Protein AF-A0A0X3RTZ6-F1 (afdb_monomer_lite)

pLDDT: mean 84.73, std 17.46, range [31.02, 98.12]

Secondary structure (DSSP, 8-state):
--S-S--SS---SS----S-------HHHHHHHHHHHHHHHHHHHHHHHHH-SSHHHHHHHHHTSPP-TT-THHHHHHHHHHHHHT-HHHHHHHHHHHHHS---SHHHHHHHHHHHHHHHHTT-HHHHHHHHHHHHHHHHHHTTPPPP-GGGTT----------------

Sequence (170 aa):
MWLWQDLDHFAFNVSERLSGNEGYRSDEQFSPVAEELAFRAQIHVQQLRDRFPDLEAAASHLAAQPVRRGWFWEPWHAGVTAALVGDVALARQRFAAVLDEEPIAPWMEDAQKTTRELITMAQNRNAVRAWALSNIASCRHRLGLSPAPLARIFGTGEGVQLDCGPNDLV

Radius of gyration: 19.77 Å; chains: 1; bounding box: 46×60×52 Å

Structure (mmCIF, N/CA/C/O backbone):
data_AF-A0A0X3RTZ6-F1
#
_entry.id   AF-A0A0X3RTZ6-F1
#
loop_
_atom_site.group_PDB
_atom_site.id
_atom_site.type_symbol
_atom_site.label_atom_id
_atom_site.label_alt_id
_atom_site.label_comp_id
_atom_site.label_asym_id
_atom_site.label_entity_id
_atom_site.label_seq_id
_atom_site.pdbx_PDB_ins_code
_atom_site.Cartn_x
_atom_site.Cartn_y
_atom_site.Cartn_z
_atom_site.occupancy
_atom_site.B_iso_or_equiv
_atom_site.auth_seq_id
_atom_site.auth_comp_id
_atom_site.auth_asym_id
_atom_site.auth_atom_id
_atom_site.pdbx_PDB_model_num
ATOM 1 N N . MET A 1 1 ? 1.928 -1.559 -6.865 1.00 69.94 1 MET A N 1
ATOM 2 C CA . MET A 1 1 ? 2.191 -0.740 -5.663 1.00 69.94 1 MET A CA 1
ATOM 3 C C . MET A 1 1 ? 0.871 -0.252 -5.110 1.00 69.94 1 MET A C 1
ATOM 5 O O . MET A 1 1 ? 0.021 0.138 -5.899 1.00 69.94 1 MET A O 1
ATOM 9 N N . TRP A 1 2 ? 0.705 -0.250 -3.792 1.00 79.44 2 TRP A N 1
ATOM 10 C CA . TRP A 1 2 ? -0.542 0.172 -3.150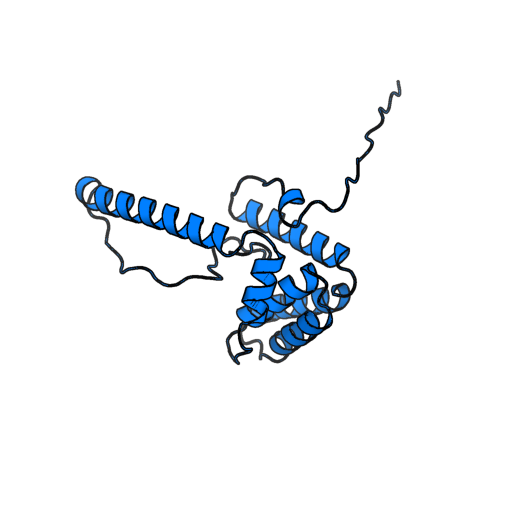 1.00 79.44 2 TRP A CA 1
ATOM 11 C C . TRP A 1 2 ? -0.644 1.699 -2.912 1.00 79.44 2 TRP A C 1
ATOM 13 O O . TRP A 1 2 ? -1.692 2.191 -2.515 1.00 79.44 2 TRP A O 1
ATOM 23 N N . LEU A 1 3 ? 0.432 2.451 -3.197 1.00 85.62 3 LEU A N 1
ATOM 24 C CA . LEU A 1 3 ? 0.561 3.927 -3.188 1.00 85.62 3 LEU A CA 1
ATOM 25 C C . LEU A 1 3 ? 0.325 4.646 -1.847 1.00 85.62 3 LEU A C 1
ATOM 27 O O . LEU A 1 3 ? 0.619 5.828 -1.740 1.00 85.62 3 LEU A O 1
ATOM 31 N N . TRP A 1 4 ? -0.170 3.969 -0.813 1.00 89.31 4 TRP A N 1
ATOM 32 C CA . TRP A 1 4 ? -0.349 4.553 0.524 1.00 89.31 4 TRP A CA 1
ATOM 33 C C . TRP A 1 4 ? 0.944 4.612 1.360 1.00 89.31 4 TRP A C 1
ATOM 35 O O . TRP A 1 4 ? 0.929 5.116 2.482 1.00 89.31 4 TRP A O 1
ATOM 45 N N . GLN A 1 5 ? 2.055 4.096 0.825 1.00 84.38 5 GLN A N 1
ATOM 46 C CA . GLN A 1 5 ? 3.404 4.442 1.273 1.00 84.38 5 GLN A CA 1
ATOM 47 C C . GLN A 1 5 ? 3.827 5.661 0.468 1.00 84.38 5 GLN A C 1
ATOM 49 O O . GLN A 1 5 ? 3.963 5.559 -0.751 1.00 84.38 5 GLN A O 1
ATOM 54 N N . ASP A 1 6 ? 3.982 6.802 1.130 1.00 84.88 6 ASP A N 1
ATOM 55 C CA . ASP A 1 6 ? 4.401 8.034 0.472 1.00 84.88 6 ASP A CA 1
ATOM 56 C C . ASP A 1 6 ? 5.883 7.938 0.066 1.00 84.88 6 ASP A C 1
ATOM 58 O O . ASP A 1 6 ? 6.789 8.337 0.799 1.00 84.88 6 ASP A O 1
ATOM 62 N N . LEU A 1 7 ? 6.124 7.345 -1.104 1.00 85.31 7 LEU A N 1
ATOM 63 C CA . LEU A 1 7 ? 7.434 7.167 -1.728 1.00 85.31 7 LEU A CA 1
ATOM 64 C C . LEU A 1 7 ? 7.527 8.008 -3.010 1.00 85.31 7 LEU A C 1
ATOM 66 O O . LEU A 1 7 ? 6.533 8.210 -3.708 1.00 85.31 7 LEU A O 1
ATOM 70 N N . ASP A 1 8 ? 8.740 8.447 -3.340 1.00 84.81 8 ASP A N 1
ATOM 71 C CA . ASP A 1 8 ? 9.111 9.109 -4.606 1.00 84.81 8 ASP A CA 1
ATOM 72 C C . ASP A 1 8 ? 9.667 8.143 -5.660 1.00 84.81 8 ASP A C 1
ATOM 74 O O . ASP A 1 8 ? 10.115 8.562 -6.725 1.00 84.81 8 ASP A O 1
ATOM 78 N N . HIS A 1 9 ? 9.634 6.845 -5.382 1.00 83.81 9 HIS A N 1
ATOM 79 C CA . HIS A 1 9 ? 10.091 5.799 -6.285 1.00 83.81 9 HIS A CA 1
ATOM 80 C C . HIS A 1 9 ? 9.105 4.630 -6.294 1.00 83.81 9 HIS A C 1
ATOM 82 O O . HIS A 1 9 ? 8.271 4.471 -5.401 1.00 83.81 9 HIS A O 1
ATOM 88 N N . PHE A 1 10 ? 9.186 3.794 -7.330 1.00 80.06 10 PHE A N 1
ATOM 89 C CA . PHE A 1 10 ? 8.326 2.623 -7.443 1.00 80.06 10 PHE A CA 1
ATOM 90 C C . PHE A 1 10 ? 8.789 1.495 -6.517 1.00 80.06 10 PHE A C 1
ATOM 92 O O . PHE A 1 10 ? 9.915 1.014 -6.623 1.00 80.06 10 PHE A O 1
ATOM 99 N N . ALA A 1 11 ? 7.872 1.023 -5.675 1.00 80.44 11 ALA A N 1
ATOM 100 C CA . ALA A 1 11 ? 7.995 -0.200 -4.893 1.00 80.44 11 ALA A CA 1
ATOM 101 C C . ALA A 1 11 ? 6.972 -1.246 -5.369 1.00 80.44 11 ALA A C 1
ATOM 103 O O . ALA A 1 11 ? 5.786 -0.965 -5.584 1.00 80.44 11 ALA A O 1
ATOM 104 N N . PHE A 1 12 ? 7.420 -2.484 -5.552 1.00 75.75 12 PHE A N 1
ATOM 105 C CA . PHE A 1 12 ? 6.564 -3.567 -6.023 1.00 75.75 12 PHE A CA 1
ATOM 106 C C . PHE A 1 12 ? 6.146 -4.460 -4.854 1.00 75.75 12 PHE A C 1
ATOM 108 O O . PHE A 1 12 ? 6.899 -5.310 -4.405 1.00 75.75 12 PHE A O 1
ATOM 115 N N . ASN A 1 13 ? 4.917 -4.255 -4.380 1.00 76.25 13 ASN A N 1
ATOM 116 C CA . ASN A 1 13 ? 4.365 -4.975 -3.219 1.00 76.25 13 ASN A CA 1
ATOM 117 C C . ASN A 1 13 ? 3.826 -6.368 -3.577 1.00 76.25 13 ASN A C 1
ATOM 119 O O . ASN A 1 13 ? 3.561 -7.184 -2.704 1.00 76.25 13 ASN A O 1
ATOM 123 N N . VAL A 1 14 ? 3.618 -6.604 -4.872 1.00 73.56 14 VAL A N 1
ATOM 124 C CA . VAL A 1 14 ? 3.286 -7.896 -5.466 1.00 73.56 14 VAL A CA 1
ATOM 125 C C . VAL A 1 14 ? 4.080 -7.952 -6.765 1.00 73.56 14 VAL A C 1
ATOM 127 O O . VAL A 1 14 ? 3.693 -7.320 -7.751 1.00 73.56 14 VAL A O 1
ATOM 130 N N . SER A 1 15 ? 5.225 -8.626 -6.758 1.00 66.06 15 SER A N 1
ATOM 131 C CA . SER A 1 15 ? 5.969 -8.913 -7.980 1.00 66.06 15 SER A CA 1
ATOM 132 C C . SER A 1 15 ? 6.702 -10.236 -7.887 1.00 66.06 15 SER A C 1
ATOM 134 O O . SER A 1 15 ? 7.227 -10.626 -6.849 1.00 66.06 15 SER A O 1
ATOM 136 N N . GLU A 1 16 ? 6.769 -10.892 -9.034 1.00 63.69 16 GLU A 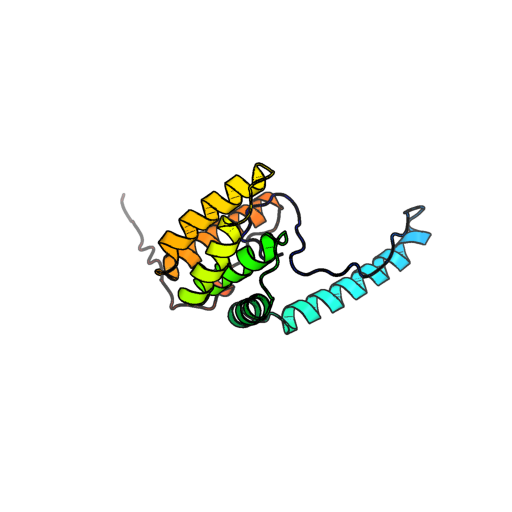N 1
ATOM 137 C CA . GLU A 1 16 ? 7.745 -11.926 -9.317 1.00 63.69 16 GLU A CA 1
ATOM 138 C C . GLU A 1 16 ? 8.612 -11.399 -10.456 1.00 63.69 16 GLU A C 1
ATOM 140 O O . GLU A 1 16 ? 8.137 -10.674 -11.337 1.00 63.69 16 GLU A O 1
ATOM 145 N N . ARG A 1 17 ? 9.907 -11.714 -10.438 1.00 66.56 17 ARG A N 1
ATOM 146 C CA . ARG A 1 17 ? 10.766 -11.392 -11.574 1.00 66.56 17 ARG A CA 1
ATOM 147 C C . ARG A 1 17 ? 10.380 -12.310 -12.731 1.00 66.56 17 ARG A C 1
ATOM 149 O O . ARG A 1 17 ? 10.619 -13.508 -12.669 1.00 66.56 17 ARG A O 1
ATOM 156 N N . LEU A 1 18 ? 9.809 -11.730 -13.781 1.00 68.25 18 LEU A N 1
ATOM 157 C CA . LEU A 1 18 ? 9.251 -12.483 -14.907 1.00 68.25 18 LEU A CA 1
ATOM 158 C C . LEU A 1 18 ? 10.310 -12.946 -15.923 1.00 68.25 18 LEU A C 1
ATOM 160 O O . LEU A 1 18 ? 10.064 -13.888 -16.672 1.00 68.25 18 LEU A O 1
ATOM 164 N N . SER A 1 19 ? 11.482 -12.299 -15.976 1.00 69.50 19 SER A N 1
ATOM 165 C CA . SER A 1 19 ? 12.558 -12.651 -16.915 1.00 69.50 19 S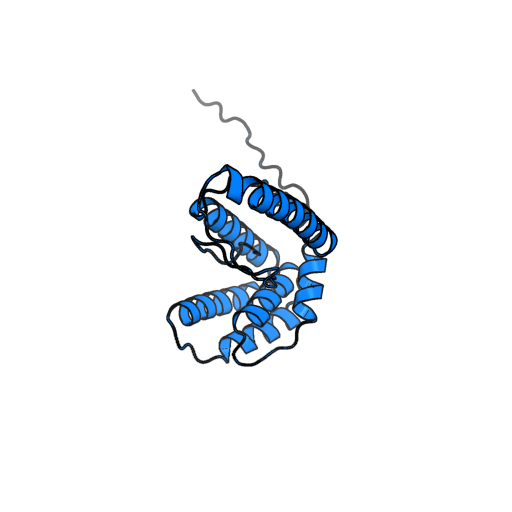ER A CA 1
ATOM 166 C C . SER A 1 19 ? 13.934 -12.084 -16.526 1.00 69.50 19 SER A C 1
ATOM 168 O O . SER A 1 19 ? 14.080 -11.293 -15.586 1.00 69.50 19 SER A O 1
ATOM 170 N N . GLY A 1 20 ? 14.966 -12.507 -17.267 1.00 75.31 20 GLY A N 1
ATOM 171 C CA . GLY A 1 20 ? 16.303 -11.908 -17.239 1.00 75.31 20 GLY A CA 1
ATOM 172 C C . GLY A 1 20 ? 16.346 -10.500 -17.848 1.00 75.31 20 GLY A C 1
ATOM 173 O O . GLY A 1 20 ? 15.321 -9.964 -18.268 1.00 75.31 20 GLY A O 1
ATOM 174 N N . ASN A 1 21 ? 17.542 -9.909 -17.878 1.00 79.50 21 ASN A N 1
ATOM 175 C CA . ASN A 1 21 ? 17.779 -8.581 -18.449 1.00 79.50 21 ASN A CA 1
ATOM 176 C C . ASN A 1 21 ? 18.351 -8.723 -19.868 1.00 79.50 21 ASN A C 1
ATOM 178 O O . ASN A 1 21 ? 19.294 -9.489 -20.047 1.00 79.50 21 ASN A O 1
ATOM 182 N N . GLU A 1 22 ? 17.844 -7.949 -20.830 1.00 81.81 22 GLU A N 1
ATOM 183 C CA . GLU A 1 22 ? 18.476 -7.765 -22.145 1.00 81.81 22 GLU A CA 1
ATOM 184 C C . GLU A 1 22 ? 19.143 -6.384 -22.188 1.00 81.81 22 GLU A C 1
ATOM 186 O O . GLU A 1 22 ? 18.532 -5.381 -21.817 1.00 81.81 22 GLU A O 1
ATOM 191 N N . GLY A 1 23 ? 20.407 -6.327 -22.608 1.00 87.62 23 GLY A N 1
ATOM 192 C CA . GLY A 1 23 ? 21.144 -5.068 -22.733 1.00 87.62 23 GLY A CA 1
ATOM 193 C C . GLY A 1 23 ? 20.832 -4.355 -24.047 1.00 87.62 23 GLY A C 1
ATOM 194 O O . GLY A 1 23 ? 20.892 -4.977 -25.105 1.00 87.62 23 GLY A O 1
ATOM 195 N N . TYR A 1 24 ? 20.561 -3.052 -23.983 1.00 92.44 24 TYR A N 1
ATOM 196 C CA . TYR A 1 24 ? 20.336 -2.217 -25.163 1.00 92.44 24 TYR A CA 1
ATOM 197 C C . TYR A 1 24 ? 21.615 -2.070 -26.003 1.00 92.44 24 TYR A C 1
ATOM 199 O O . TYR A 1 24 ? 22.680 -1.746 -25.470 1.00 92.44 24 TYR A O 1
ATOM 207 N N . ARG A 1 25 ? 21.504 -2.288 -27.320 1.00 94.62 25 ARG A N 1
ATOM 208 C CA . ARG A 1 25 ? 22.596 -2.086 -28.295 1.00 94.62 25 ARG A CA 1
ATOM 209 C C . ARG A 1 25 ? 22.188 -1.186 -29.461 1.00 94.62 25 ARG A C 1
ATOM 211 O O . ARG A 1 25 ? 22.976 -0.339 -29.869 1.00 94.62 25 ARG A O 1
ATOM 218 N N . SER A 1 26 ? 20.978 -1.368 -29.979 1.00 96.25 26 SER A N 1
ATOM 219 C CA . SER A 1 26 ? 20.358 -0.500 -30.983 1.00 96.25 26 SER A CA 1
ATOM 220 C C . SER A 1 26 ? 18.838 -0.645 -30.936 1.00 96.25 26 SER A C 1
ATOM 222 O O . SER A 1 26 ? 18.326 -1.623 -30.374 1.00 96.25 26 SER A O 1
ATOM 224 N N . ASP A 1 27 ? 18.126 0.290 -31.562 1.00 95.56 27 ASP A N 1
ATOM 225 C CA . ASP A 1 27 ? 16.669 0.238 -31.678 1.00 95.56 27 ASP A CA 1
ATOM 226 C C . ASP A 1 27 ? 16.210 -1.011 -32.434 1.00 95.56 27 ASP A C 1
ATOM 228 O O . ASP A 1 27 ? 15.268 -1.670 -32.001 1.00 95.56 27 ASP A O 1
ATOM 232 N N . GLU A 1 28 ? 16.898 -1.416 -33.504 1.00 95.81 28 GLU A N 1
ATOM 233 C CA . GLU A 1 28 ? 16.530 -2.607 -34.283 1.00 95.81 28 GLU A CA 1
ATOM 234 C C . GLU A 1 28 ? 16.608 -3.886 -33.444 1.00 95.81 28 GLU A C 1
ATOM 236 O O . GLU A 1 28 ? 15.777 -4.781 -33.587 1.00 95.81 28 GLU A O 1
ATOM 241 N N . GLN A 1 29 ? 17.594 -3.978 -32.547 1.00 93.94 29 GLN A N 1
ATOM 242 C CA . GLN A 1 29 ? 17.739 -5.127 -31.660 1.00 93.94 29 GLN A CA 1
ATOM 243 C C . GLN A 1 29 ? 16.738 -5.092 -30.502 1.00 93.94 29 GLN A C 1
ATOM 245 O O . GLN A 1 29 ? 16.242 -6.145 -30.095 1.00 93.94 29 GLN A O 1
ATOM 250 N N . PHE A 1 30 ? 16.476 -3.909 -29.942 1.00 94.06 30 PHE A N 1
ATOM 251 C CA . PHE A 1 30 ? 15.711 -3.775 -28.706 1.00 94.06 30 PHE A CA 1
ATOM 252 C C . PHE A 1 30 ? 14.204 -3.618 -28.932 1.00 94.06 30 PHE A C 1
ATOM 254 O O . PHE A 1 30 ? 13.430 -4.029 -28.073 1.00 94.06 30 PHE A O 1
ATOM 261 N N . SER A 1 31 ? 13.770 -3.103 -30.085 1.00 94.50 31 SER A N 1
ATOM 262 C CA . SER A 1 31 ? 12.348 -2.949 -30.434 1.00 94.50 31 SER A CA 1
ATOM 263 C C . SER A 1 31 ? 11.524 -4.228 -30.228 1.00 94.50 31 SER A C 1
ATOM 265 O O . SER A 1 31 ? 10.552 -4.160 -29.477 1.00 94.50 31 SER A O 1
ATOM 267 N N . PRO A 1 32 ? 11.907 -5.415 -30.754 1.00 92.81 32 PRO A N 1
ATOM 268 C CA . PRO A 1 32 ? 11.118 -6.631 -30.526 1.00 92.81 32 PRO A CA 1
ATOM 269 C C . PRO A 1 32 ? 11.065 -7.049 -29.046 1.00 92.81 32 PRO A C 1
ATOM 271 O O . PRO A 1 32 ? 10.079 -7.623 -28.590 1.00 92.81 32 PRO A O 1
ATOM 274 N N . VAL A 1 33 ? 12.106 -6.741 -28.266 1.00 91.44 33 VAL A N 1
ATOM 275 C CA . VAL A 1 33 ? 12.137 -7.011 -26.819 1.00 91.44 33 VAL A CA 1
ATOM 276 C C . VAL A 1 33 ? 11.209 -6.052 -26.077 1.00 91.44 33 VAL A C 1
ATOM 278 O O . VAL A 1 33 ? 10.466 -6.472 -25.192 1.00 91.44 33 VAL A O 1
ATOM 281 N N . ALA A 1 34 ? 11.225 -4.772 -26.446 1.00 90.94 34 ALA A N 1
ATOM 282 C CA . ALA A 1 34 ? 10.348 -3.756 -25.883 1.00 90.94 34 ALA A CA 1
ATOM 283 C C . ALA A 1 34 ? 8.869 -4.050 -26.181 1.00 90.94 34 ALA A C 1
ATOM 285 O O . ALA A 1 34 ? 8.039 -3.928 -25.282 1.00 90.94 34 ALA A O 1
ATOM 286 N N . GLU A 1 35 ? 8.546 -4.491 -27.399 1.00 93.50 35 GLU A N 1
ATOM 287 C CA . GLU A 1 35 ? 7.193 -4.905 -27.791 1.00 93.50 35 GLU A CA 1
ATOM 288 C C . GLU A 1 35 ? 6.700 -6.100 -26.966 1.00 93.50 35 GLU A C 1
ATOM 290 O O . GLU A 1 35 ? 5.608 -6.051 -26.395 1.00 93.50 35 GLU A O 1
ATOM 295 N N . GLU A 1 36 ? 7.524 -7.140 -26.819 1.00 91.00 36 GLU A N 1
ATOM 296 C CA . GLU A 1 36 ? 7.188 -8.308 -25.999 1.00 91.00 36 GLU A CA 1
ATOM 297 C C . GLU A 1 36 ? 7.005 -7.932 -24.518 1.00 91.00 36 GLU A C 1
ATOM 299 O O . GLU A 1 36 ? 6.068 -8.389 -23.856 1.00 91.00 36 GLU A O 1
ATOM 304 N N . LEU A 1 37 ? 7.864 -7.059 -23.981 1.00 89.88 37 LEU A N 1
ATOM 305 C CA . LEU A 1 37 ? 7.722 -6.543 -22.618 1.00 89.88 37 LEU A CA 1
ATOM 306 C C . LEU A 1 37 ? 6.430 -5.738 -22.449 1.00 89.88 37 LEU A C 1
ATOM 308 O O . LEU A 1 37 ? 5.741 -5.909 -21.442 1.00 89.88 37 LEU A O 1
ATOM 312 N N . ALA A 1 38 ? 6.078 -4.896 -23.422 1.00 91.19 38 ALA A N 1
ATOM 313 C CA . ALA A 1 38 ? 4.842 -4.121 -23.401 1.00 91.19 38 ALA A CA 1
ATOM 314 C C . ALA A 1 38 ? 3.607 -5.034 -23.425 1.00 91.19 38 ALA A C 1
ATOM 316 O O . ALA A 1 38 ? 2.678 -4.837 -22.637 1.00 91.19 38 ALA A O 1
ATOM 317 N N . PHE A 1 39 ? 3.620 -6.075 -24.262 1.00 92.38 39 PHE A N 1
ATOM 318 C CA . PHE A 1 39 ? 2.547 -7.064 -24.336 1.00 92.38 39 PHE A CA 1
ATOM 319 C C . PHE A 1 39 ? 2.380 -7.832 -23.016 1.00 92.38 39 PHE A C 1
ATOM 321 O O . PHE A 1 39 ? 1.277 -7.919 -22.468 1.00 92.38 39 PHE A O 1
ATOM 328 N N . ARG A 1 40 ? 3.480 -8.313 -22.425 1.00 90.12 40 ARG A N 1
ATOM 329 C CA . ARG A 1 40 ? 3.448 -8.973 -21.108 1.00 90.12 40 ARG A CA 1
ATOM 330 C C . ARG A 1 40 ? 2.965 -8.042 -20.007 1.00 90.12 40 ARG A C 1
ATOM 332 O O . ARG A 1 40 ? 2.166 -8.453 -19.168 1.00 90.12 40 ARG A O 1
ATOM 339 N N . ALA A 1 41 ? 3.423 -6.792 -20.005 1.00 89.00 41 ALA A N 1
ATOM 340 C CA . ALA A 1 41 ? 2.980 -5.798 -19.036 1.00 89.00 41 ALA A CA 1
ATOM 341 C C . ALA A 1 41 ? 1.466 -5.572 -19.133 1.00 89.00 41 ALA A C 1
ATOM 343 O O . ALA A 1 41 ? 0.795 -5.537 -18.103 1.00 89.00 41 ALA A O 1
ATOM 344 N N . GLN A 1 42 ? 0.909 -5.495 -20.347 1.00 91.50 42 GLN A N 1
ATOM 345 C CA . GLN A 1 42 ? -0.536 -5.394 -20.555 1.00 91.50 42 GLN A CA 1
ATOM 346 C C . GLN A 1 42 ? -1.284 -6.588 -19.944 1.00 91.50 42 GLN A C 1
ATOM 348 O O . GLN A 1 42 ? -2.242 -6.385 -19.194 1.00 91.50 42 GLN A O 1
ATOM 353 N N . ILE A 1 43 ? -0.825 -7.816 -20.208 1.00 91.31 43 ILE A N 1
ATOM 354 C CA . ILE A 1 43 ? -1.422 -9.039 -19.650 1.00 91.31 43 ILE A CA 1
ATOM 355 C C . ILE A 1 43 ? -1.365 -9.027 -18.120 1.00 91.31 43 ILE A C 1
ATOM 357 O O . ILE A 1 43 ? -2.381 -9.247 -17.462 1.00 91.31 43 ILE A O 1
ATOM 361 N N . HIS A 1 44 ? -0.205 -8.733 -17.533 1.00 88.81 44 HIS A N 1
ATOM 362 C CA . HIS A 1 44 ? -0.047 -8.727 -16.079 1.00 88.81 44 HIS A CA 1
ATOM 363 C C . HIS A 1 44 ? -0.854 -7.623 -15.400 1.00 88.81 44 HIS A C 1
ATOM 365 O O . HIS A 1 44 ? -1.408 -7.843 -14.325 1.00 88.81 44 HIS A O 1
ATOM 371 N N . VAL A 1 45 ? -0.978 -6.451 -16.025 1.00 88.62 45 VAL A N 1
ATOM 372 C CA . VAL A 1 45 ? -1.866 -5.395 -15.529 1.00 88.62 45 VAL A CA 1
ATOM 373 C C . VAL A 1 45 ? -3.314 -5.880 -15.506 1.00 88.62 45 VAL A C 1
ATOM 375 O O . VAL A 1 45 ? -4.012 -5.614 -14.527 1.00 88.62 45 VAL A O 1
ATOM 378 N N . GLN A 1 46 ? -3.767 -6.606 -16.532 1.00 90.88 46 GLN A N 1
ATOM 379 C CA . GLN A 1 46 ? -5.116 -7.168 -16.540 1.00 90.88 46 GLN A CA 1
ATOM 380 C C . GLN A 1 46 ? -5.292 -8.223 -15.442 1.00 90.88 46 GLN A C 1
ATOM 382 O O . GLN A 1 46 ? -6.217 -8.112 -14.647 1.00 90.88 46 GLN A O 1
ATOM 387 N N . GLN A 1 47 ? -4.350 -9.159 -15.303 1.00 91.06 47 GLN A N 1
ATOM 388 C CA . GLN A 1 47 ? -4.373 -10.166 -14.233 1.00 91.06 47 GLN A CA 1
ATOM 389 C C . GLN A 1 47 ? -4.415 -9.538 -12.834 1.00 91.06 47 GLN A C 1
ATOM 391 O O . GLN A 1 47 ? -5.134 -10.014 -11.958 1.00 91.06 47 GLN A O 1
ATOM 396 N N . LEU A 1 48 ? -3.651 -8.465 -12.605 1.00 89.00 48 LEU A N 1
ATOM 397 C CA . LEU A 1 48 ? -3.665 -7.746 -11.332 1.00 89.00 48 LEU A CA 1
ATOM 398 C C . LEU A 1 48 ? -5.006 -7.048 -11.086 1.00 89.00 48 LEU A C 1
ATOM 400 O O . LEU A 1 48 ? -5.477 -7.063 -9.954 1.00 89.00 48 LEU A O 1
ATOM 404 N N . ARG A 1 49 ? -5.628 -6.468 -12.120 1.00 89.44 49 ARG A N 1
ATOM 405 C CA . ARG A 1 49 ? -6.969 -5.866 -12.016 1.00 89.44 49 ARG A CA 1
ATOM 406 C C . ARG A 1 49 ? -8.042 -6.911 -11.731 1.00 89.44 49 ARG A C 1
ATOM 408 O O . ARG A 1 49 ? -8.894 -6.668 -10.889 1.00 89.44 49 ARG A O 1
ATOM 415 N N . ASP A 1 50 ? -7.962 -8.071 -12.376 1.00 90.81 50 ASP A N 1
ATOM 416 C CA . ASP A 1 50 ? -8.901 -9.175 -12.160 1.00 90.81 50 ASP A CA 1
ATOM 417 C C . ASP A 1 50 ? -8.741 -9.778 -10.756 1.00 90.81 50 ASP A C 1
ATOM 419 O O . ASP A 1 50 ? -9.718 -10.165 -10.121 1.00 90.81 50 ASP A O 1
ATOM 423 N N . ARG A 1 51 ? -7.503 -9.834 -10.247 1.00 90.62 51 ARG A N 1
ATOM 424 C CA . ARG A 1 51 ? -7.189 -10.331 -8.900 1.00 90.62 51 ARG A CA 1
ATOM 425 C C . ARG A 1 51 ? -7.566 -9.346 -7.794 1.00 90.62 51 ARG A C 1
ATOM 427 O O . ARG A 1 51 ? -7.929 -9.776 -6.702 1.00 90.62 51 ARG A O 1
ATOM 434 N N . PHE A 1 52 ? -7.434 -8.048 -8.053 1.00 91.25 52 PHE A N 1
ATOM 435 C CA . PHE A 1 52 ? -7.679 -6.977 -7.088 1.00 91.25 52 PHE A CA 1
ATOM 436 C C . PHE A 1 52 ? -8.698 -5.969 -7.642 1.00 91.25 52 PHE A C 1
ATOM 438 O O . PHE A 1 52 ? -8.340 -4.813 -7.889 1.00 91.25 52 PHE A O 1
ATOM 445 N N . PRO A 1 53 ? -9.957 -6.397 -7.863 1.00 89.19 53 PRO A N 1
ATOM 446 C CA . PRO A 1 53 ? -10.999 -5.530 -8.413 1.00 89.19 53 PRO A CA 1
ATOM 447 C C . PRO A 1 53 ? -11.413 -4.420 -7.438 1.00 89.19 53 PRO A C 1
ATOM 449 O O . PRO A 1 53 ? -11.865 -3.359 -7.867 1.00 89.19 53 PRO A O 1
ATOM 452 N N . ASP A 1 54 ? -11.242 -4.655 -6.137 1.00 89.50 54 ASP A N 1
ATOM 453 C CA . ASP A 1 54 ? -11.610 -3.749 -5.057 1.00 89.50 54 ASP A CA 1
ATOM 454 C C . ASP A 1 54 ? -10.675 -3.896 -3.841 1.00 89.50 54 ASP A C 1
ATOM 456 O O . ASP A 1 54 ? -9.715 -4.681 -3.821 1.00 89.50 54 ASP A O 1
ATOM 460 N N . LEU A 1 55 ? -10.928 -3.068 -2.826 1.00 90.44 55 LEU A N 1
ATOM 461 C CA . LEU A 1 55 ? -10.151 -3.038 -1.593 1.00 90.44 55 LEU A CA 1
ATOM 462 C C . LEU A 1 55 ? -10.341 -4.324 -0.776 1.00 90.44 55 LEU A C 1
ATOM 464 O O . LEU A 1 55 ? -9.393 -4.800 -0.156 1.00 90.44 55 LEU A O 1
ATOM 468 N N . GLU A 1 56 ? -11.544 -4.886 -0.774 1.00 93.31 56 GLU A N 1
ATOM 469 C CA . GLU A 1 56 ? -11.918 -6.099 -0.057 1.00 93.31 56 GLU A CA 1
ATOM 470 C C . GLU A 1 56 ? -11.145 -7.323 -0.573 1.00 93.31 56 GLU A C 1
ATOM 472 O O . GLU A 1 56 ? -10.642 -8.122 0.226 1.00 93.31 56 GLU A O 1
ATOM 477 N N . ALA A 1 57 ? -10.959 -7.441 -1.889 1.00 93.19 57 ALA A N 1
ATOM 478 C CA . ALA A 1 57 ? -10.131 -8.468 -2.510 1.00 93.19 57 ALA A CA 1
ATOM 479 C C . ALA A 1 57 ? -8.651 -8.317 -2.124 1.00 93.19 57 ALA A C 1
ATOM 481 O O . ALA A 1 57 ? -7.991 -9.302 -1.777 1.00 93.19 57 ALA A O 1
ATOM 482 N N . ALA A 1 58 ? -8.129 -7.085 -2.118 1.00 92.56 58 ALA A N 1
ATOM 483 C CA . ALA A 1 58 ? -6.765 -6.810 -1.666 1.00 92.56 58 ALA A CA 1
ATOM 484 C C . ALA A 1 58 ? -6.578 -7.148 -0.176 1.00 92.56 58 ALA A C 1
ATOM 486 O O . ALA A 1 58 ? -5.608 -7.819 0.186 1.00 92.56 58 ALA A O 1
ATOM 487 N N . ALA A 1 59 ? -7.528 -6.747 0.674 1.00 94.69 59 ALA A N 1
ATOM 488 C CA . ALA A 1 59 ? -7.523 -7.047 2.101 1.00 94.69 59 ALA A CA 1
ATOM 489 C C . ALA A 1 59 ? -7.558 -8.557 2.354 1.00 94.69 59 ALA A C 1
ATOM 491 O O . ALA A 1 59 ? -6.739 -9.065 3.115 1.00 94.69 59 ALA A O 1
ATOM 492 N N . SER A 1 60 ? -8.437 -9.285 1.660 1.00 95.25 60 SER A N 1
ATOM 493 C CA . SER A 1 60 ? -8.543 -10.746 1.761 1.00 95.25 60 SER A CA 1
ATOM 494 C C . SER A 1 60 ? -7.244 -11.438 1.346 1.00 95.25 60 SER A C 1
ATOM 496 O O . SER A 1 60 ? -6.765 -12.343 2.030 1.00 95.25 60 SER A O 1
ATOM 498 N N . HIS A 1 61 ? -6.628 -10.986 0.250 1.00 93.94 61 HIS A N 1
ATOM 499 C CA . HIS A 1 61 ? -5.363 -11.537 -0.218 1.00 93.94 61 HIS A CA 1
ATOM 500 C C . HIS A 1 61 ? -4.219 -11.325 0.782 1.00 93.94 61 HIS A C 1
ATOM 502 O O . HIS A 1 61 ? -3.480 -12.268 1.061 1.00 93.94 61 HIS A O 1
ATOM 508 N N . LEU A 1 62 ? -4.072 -10.112 1.322 1.00 93.75 62 LEU A N 1
ATOM 509 C CA . LEU A 1 62 ? -3.017 -9.780 2.286 1.00 93.75 62 LEU A CA 1
ATOM 510 C C . LEU A 1 62 ? -3.266 -10.430 3.654 1.00 93.75 62 LEU A C 1
ATOM 512 O O . LEU A 1 62 ? -2.325 -10.872 4.309 1.00 93.75 62 LEU A O 1
ATOM 516 N N . ALA A 1 63 ? -4.528 -10.560 4.070 1.00 95.44 63 ALA A N 1
ATOM 517 C CA . ALA A 1 63 ? -4.911 -11.258 5.294 1.00 95.44 63 ALA A CA 1
ATOM 518 C C . ALA A 1 63 ? -4.547 -12.750 5.260 1.00 95.44 63 ALA A C 1
ATOM 520 O O . ALA A 1 63 ? -4.182 -13.312 6.293 1.00 95.44 63 ALA A O 1
ATOM 521 N N . ALA A 1 64 ? -4.605 -13.381 4.084 1.00 95.19 64 ALA A N 1
ATOM 522 C CA . ALA A 1 64 ? -4.236 -14.782 3.903 1.00 95.19 64 ALA A CA 1
ATOM 523 C C . ALA A 1 64 ? -2.717 -15.034 3.983 1.00 95.19 64 ALA A C 1
ATOM 525 O O . ALA A 1 64 ? -2.294 -16.182 4.127 1.00 95.19 64 ALA A O 1
ATOM 526 N N . GLN A 1 65 ? -1.883 -13.991 3.899 1.00 90.75 65 GLN A N 1
ATOM 527 C CA . GLN A 1 65 ? -0.433 -14.145 3.986 1.00 90.75 65 GLN A CA 1
ATOM 528 C C . GLN A 1 65 ? 0.001 -14.397 5.444 1.00 90.75 65 GLN A C 1
ATOM 530 O O . GLN A 1 65 ? -0.479 -13.720 6.369 1.00 90.75 65 GLN A O 1
ATOM 535 N N . PRO A 1 66 ? 0.899 -15.367 5.694 1.00 90.25 66 PRO A N 1
ATOM 536 C CA . PRO A 1 66 ? 1.403 -15.635 7.036 1.00 90.25 66 PRO A CA 1
ATOM 537 C C . PRO A 1 66 ? 2.263 -14.469 7.537 1.00 90.25 66 PRO A C 1
ATOM 539 O O . PRO A 1 66 ? 2.995 -13.861 6.767 1.00 90.25 66 PRO A O 1
ATOM 542 N N . VAL A 1 67 ? 2.220 -14.182 8.839 1.00 91.62 67 VAL A N 1
ATOM 543 C CA . VAL A 1 67 ? 3.198 -13.269 9.452 1.00 91.62 67 VAL A CA 1
ATOM 544 C C . VAL A 1 67 ? 4.542 -13.990 9.524 1.00 91.62 67 VAL A C 1
ATOM 546 O O . VAL A 1 67 ? 4.631 -15.069 10.113 1.00 91.62 67 VAL A O 1
ATOM 549 N N . ARG A 1 68 ? 5.584 -13.407 8.929 1.00 89.00 68 ARG A N 1
ATOM 550 C CA . ARG A 1 68 ? 6.950 -13.944 8.938 1.00 89.00 68 ARG A CA 1
ATOM 551 C C . ARG A 1 68 ? 7.909 -12.903 9.494 1.00 89.00 68 ARG A C 1
ATOM 553 O O . ARG A 1 68 ? 7.875 -11.750 9.075 1.00 89.00 68 ARG A O 1
ATOM 560 N N . ARG A 1 69 ? 8.797 -13.329 10.393 1.00 83.56 69 ARG A N 1
ATOM 561 C CA . ARG A 1 69 ? 9.868 -12.469 10.906 1.00 83.56 69 ARG A CA 1
ATOM 562 C C . ARG A 1 69 ? 10.798 -12.045 9.767 1.00 83.56 69 ARG A C 1
ATOM 564 O O . ARG A 1 69 ? 11.150 -12.875 8.927 1.00 83.56 69 ARG A O 1
ATOM 571 N N . GLY A 1 70 ? 11.191 -10.777 9.747 1.00 84.00 70 GLY A N 1
ATOM 572 C CA . GLY A 1 70 ? 12.040 -10.184 8.711 1.00 84.00 70 GLY A CA 1
ATOM 573 C C . GLY A 1 70 ? 11.296 -9.756 7.440 1.00 84.00 70 GLY A C 1
ATOM 574 O O . GLY A 1 70 ? 11.923 -9.234 6.522 1.00 84.00 70 GLY A O 1
ATOM 575 N N . TRP A 1 71 ? 9.972 -9.933 7.373 1.00 86.94 71 TRP A N 1
ATOM 576 C CA . TRP A 1 71 ? 9.137 -9.518 6.239 1.00 86.94 71 TRP A CA 1
ATOM 577 C C . TRP A 1 71 ? 8.280 -8.316 6.627 1.00 86.94 71 TRP A C 1
ATOM 579 O O . TRP A 1 71 ? 7.063 -8.410 6.689 1.00 86.94 71 TRP A O 1
ATOM 589 N N . PHE A 1 72 ? 8.918 -7.176 6.898 1.00 91.06 72 PHE A N 1
ATOM 590 C CA . PHE A 1 72 ? 8.284 -5.989 7.491 1.00 91.06 72 PHE A CA 1
ATOM 591 C C . PHE A 1 72 ? 7.043 -5.475 6.733 1.00 91.06 72 PHE A C 1
ATOM 593 O O . PHE A 1 72 ? 6.031 -5.115 7.338 1.00 91.06 72 PHE A O 1
ATOM 600 N N . TRP A 1 73 ? 7.099 -5.440 5.398 1.00 91.50 73 TRP A N 1
ATOM 601 C CA . TRP A 1 73 ? 6.054 -4.809 4.588 1.00 91.50 73 TRP A CA 1
ATOM 602 C C . TRP A 1 73 ? 4.776 -5.640 4.441 1.00 91.50 73 TRP A C 1
ATOM 604 O O . TRP A 1 73 ? 3.705 -5.056 4.277 1.00 91.50 73 TRP A O 1
ATOM 614 N N . GLU A 1 74 ? 4.849 -6.970 4.533 1.00 91.94 74 GLU A N 1
ATOM 615 C CA . GLU A 1 74 ? 3.674 -7.850 4.438 1.00 91.94 74 GLU A CA 1
ATOM 616 C C . GLU A 1 74 ? 2.641 -7.585 5.555 1.00 91.94 74 GLU A C 1
ATOM 618 O O . GLU A 1 74 ? 1.503 -7.217 5.236 1.00 91.94 74 GLU A O 1
ATOM 623 N N . PRO A 1 75 ? 2.983 -7.684 6.860 1.00 95.06 75 PRO A N 1
ATOM 624 C CA . PRO A 1 75 ? 2.057 -7.357 7.934 1.00 95.06 75 PRO A CA 1
ATOM 625 C C . PRO A 1 75 ? 1.697 -5.869 7.932 1.00 95.06 75 PRO A C 1
ATOM 627 O O . PRO A 1 75 ? 0.558 -5.533 8.244 1.00 95.06 75 PRO A O 1
ATOM 630 N N . TRP A 1 76 ? 2.595 -4.972 7.514 1.00 95.38 76 TRP A N 1
ATOM 631 C CA . TRP A 1 76 ? 2.261 -3.552 7.411 1.00 95.38 76 TRP A CA 1
ATOM 632 C C . TRP A 1 76 ? 1.134 -3.304 6.399 1.00 95.38 76 TRP A C 1
ATOM 634 O O . TRP A 1 76 ? 0.124 -2.680 6.728 1.00 95.38 76 TRP A O 1
ATOM 644 N N . HIS A 1 77 ? 1.247 -3.860 5.189 1.00 95.12 77 HIS A N 1
ATOM 645 C CA . HIS A 1 77 ? 0.203 -3.778 4.170 1.00 95.12 77 HIS A CA 1
ATOM 646 C C . HIS A 1 77 ? -1.098 -4.445 4.606 1.00 95.12 77 HIS A C 1
ATOM 648 O O . HIS A 1 77 ? -2.157 -3.837 4.453 1.00 95.12 77 HIS A O 1
ATOM 654 N N . ALA A 1 78 ? -1.017 -5.647 5.185 1.00 95.88 78 ALA A N 1
ATOM 655 C CA . ALA A 1 78 ? -2.185 -6.356 5.696 1.00 95.88 78 ALA A CA 1
ATOM 656 C C . ALA A 1 78 ? -2.918 -5.543 6.774 1.00 95.88 78 ALA A C 1
ATOM 658 O O . ALA A 1 78 ? -4.147 -5.472 6.757 1.00 95.88 78 ALA A O 1
ATOM 659 N N . GLY A 1 79 ? -2.177 -4.884 7.672 1.00 96.75 79 GLY A N 1
ATOM 660 C CA . GLY A 1 79 ? -2.735 -4.014 8.704 1.00 96.75 79 GLY A CA 1
ATOM 661 C C . GLY A 1 79 ? -3.449 -2.792 8.129 1.00 96.75 79 GLY A C 1
ATOM 662 O O . GLY A 1 79 ? -4.579 -2.502 8.524 1.00 96.75 79 GLY A O 1
ATOM 663 N N . VAL A 1 80 ? -2.840 -2.120 7.143 1.00 96.75 80 VAL A N 1
ATOM 664 C CA . VAL A 1 80 ? -3.463 -0.980 6.446 1.00 96.75 80 VAL A CA 1
ATOM 665 C C . VAL A 1 80 ? -4.764 -1.398 5.765 1.00 96.75 80 VAL A C 1
ATOM 667 O O . VAL A 1 80 ? -5.795 -0.757 5.969 1.00 96.75 80 VAL A O 1
ATOM 670 N N . THR A 1 81 ? -4.757 -2.487 4.992 1.00 96.06 81 THR A N 1
ATOM 671 C CA . THR A 1 81 ? -5.970 -2.940 4.301 1.00 96.06 81 THR A CA 1
ATOM 672 C C . THR A 1 81 ? -7.052 -3.411 5.261 1.00 96.06 81 THR A C 1
ATOM 674 O O . THR A 1 81 ? -8.215 -3.084 5.044 1.00 96.06 81 THR A O 1
ATOM 677 N N . ALA A 1 82 ? -6.687 -4.099 6.349 1.00 97.31 82 ALA A N 1
ATOM 678 C CA . ALA A 1 82 ? -7.626 -4.514 7.389 1.00 97.31 82 ALA A CA 1
ATOM 679 C C . ALA A 1 82 ? -8.311 -3.300 8.039 1.00 97.31 82 ALA A C 1
ATOM 681 O O . ALA A 1 82 ? -9.536 -3.258 8.143 1.00 97.31 82 ALA A O 1
ATOM 682 N N . ALA A 1 83 ? -7.543 -2.262 8.383 1.00 97.38 83 ALA A N 1
ATOM 683 C CA . ALA A 1 83 ? -8.087 -1.026 8.939 1.00 97.38 83 ALA A CA 1
ATOM 684 C C . ALA A 1 83 ? -9.018 -0.302 7.945 1.00 97.38 83 ALA A C 1
ATOM 686 O O . ALA A 1 83 ? -10.071 0.205 8.333 1.00 97.38 83 ALA A O 1
ATOM 687 N N . LEU A 1 84 ? -8.676 -0.299 6.652 1.00 95.56 84 LEU A N 1
ATOM 688 C CA . LEU A 1 84 ? -9.493 0.314 5.601 1.00 95.56 84 LEU A CA 1
ATOM 689 C C . LEU A 1 84 ? -10.822 -0.415 5.347 1.00 95.56 84 LEU A C 1
ATOM 691 O O . LEU A 1 84 ? -11.799 0.242 4.977 1.00 95.56 84 LEU A O 1
ATOM 695 N N . VAL A 1 85 ? -10.890 -1.735 5.549 1.00 95.75 85 VAL A N 1
ATOM 696 C CA . VAL A 1 85 ? -12.148 -2.508 5.457 1.00 95.75 85 VAL A CA 1
ATOM 697 C C . VAL A 1 85 ? -12.897 -2.605 6.791 1.00 95.75 85 VAL A C 1
ATOM 699 O O . VAL A 1 85 ? -14.029 -3.076 6.821 1.00 95.75 85 VAL A O 1
ATOM 702 N N . GLY A 1 86 ? -12.316 -2.094 7.882 1.00 95.75 86 GLY A N 1
ATOM 703 C CA . GLY A 1 86 ? -12.934 -2.061 9.211 1.00 95.75 86 GLY A CA 1
ATOM 704 C C . GLY A 1 86 ? -12.661 -3.290 10.085 1.00 95.75 86 GLY A C 1
ATOM 705 O O . GLY A 1 86 ? -13.254 -3.407 11.157 1.00 95.75 86 GLY A O 1
ATOM 706 N N . ASP A 1 87 ? -11.751 -4.181 9.687 1.00 97.31 87 ASP A N 1
ATOM 707 C CA . ASP A 1 87 ? -11.291 -5.288 10.531 1.00 97.31 87 ASP A CA 1
ATOM 708 C C . ASP A 1 87 ? -10.231 -4.796 11.529 1.00 97.31 87 ASP A C 1
ATOM 710 O O . ASP A 1 87 ? -9.017 -4.930 11.349 1.00 97.31 87 ASP A O 1
ATOM 714 N N . VAL A 1 88 ? -10.715 -4.175 12.606 1.00 97.81 88 VAL A N 1
ATOM 715 C CA . VAL A 1 88 ? -9.879 -3.584 13.663 1.00 97.81 88 VAL A CA 1
ATOM 716 C C . VAL A 1 88 ? -9.010 -4.633 14.359 1.00 97.81 88 VAL A C 1
ATOM 718 O O . VAL A 1 88 ? -7.880 -4.335 14.755 1.00 97.81 88 VAL A O 1
ATOM 721 N N . ALA A 1 89 ? -9.532 -5.848 14.543 1.00 97.50 89 ALA A N 1
ATOM 722 C CA . ALA A 1 89 ? -8.830 -6.911 15.252 1.00 97.50 89 ALA A CA 1
ATOM 723 C C . ALA A 1 89 ? -7.619 -7.385 14.444 1.00 97.50 89 ALA A C 1
ATOM 725 O O . ALA A 1 89 ? -6.497 -7.386 14.963 1.00 97.50 89 ALA A O 1
ATOM 726 N N . LEU A 1 90 ? -7.826 -7.689 13.160 1.00 97.62 90 LEU A N 1
ATOM 727 C CA . LEU A 1 90 ? -6.744 -8.064 12.260 1.00 97.62 90 LEU A CA 1
ATOM 728 C C . LEU A 1 90 ? -5.752 -6.914 12.072 1.00 97.62 90 LEU A C 1
ATOM 730 O O . LEU A 1 90 ? -4.545 -7.144 12.122 1.00 97.62 90 LEU A O 1
ATOM 734 N N . ALA A 1 91 ? -6.229 -5.674 11.925 1.00 98.12 91 ALA A N 1
ATOM 735 C CA . ALA A 1 91 ? -5.355 -4.510 11.800 1.00 98.12 91 ALA A CA 1
ATOM 736 C C . ALA A 1 91 ? -4.384 -4.405 12.983 1.00 98.12 91 ALA A C 1
ATOM 738 O O . ALA A 1 91 ? -3.171 -4.326 12.791 1.00 98.12 91 ALA A O 1
ATOM 739 N N . ARG A 1 92 ? -4.900 -4.491 14.216 1.00 97.56 92 ARG A N 1
ATOM 740 C CA . ARG A 1 92 ? -4.081 -4.458 15.438 1.00 97.56 92 ARG A CA 1
ATOM 741 C C . ARG A 1 92 ? -3.099 -5.617 15.511 1.00 97.56 92 ARG A C 1
ATOM 743 O O . ARG A 1 92 ? -1.942 -5.388 15.846 1.00 97.56 92 ARG A O 1
ATOM 750 N N . GLN A 1 93 ? -3.535 -6.832 15.180 1.00 97.19 93 GLN A N 1
ATOM 751 C CA . GLN A 1 93 ? -2.659 -8.003 15.157 1.00 97.19 93 GLN A CA 1
ATOM 752 C C . GLN A 1 93 ? -1.486 -7.800 14.190 1.00 97.19 93 GLN A C 1
ATOM 754 O O . GLN A 1 93 ? -0.335 -8.065 14.533 1.00 97.19 93 GLN A O 1
ATOM 759 N N . ARG A 1 94 ? -1.768 -7.318 12.977 1.00 97.62 94 ARG A N 1
ATOM 760 C CA . ARG A 1 94 ? -0.753 -7.114 11.941 1.00 97.62 94 ARG A CA 1
ATOM 761 C C . ARG A 1 94 ? 0.186 -5.960 12.282 1.00 97.62 94 ARG A C 1
ATOM 763 O O . ARG A 1 94 ? 1.394 -6.106 12.142 1.00 97.62 94 ARG A O 1
ATOM 770 N N . PHE A 1 95 ? -0.335 -4.859 12.815 1.00 97.69 95 PHE A N 1
ATOM 771 C CA . PHE A 1 95 ? 0.492 -3.752 13.289 1.00 97.69 95 PHE A CA 1
ATOM 772 C C . PHE A 1 95 ? 1.352 -4.120 14.502 1.00 97.69 95 PHE A C 1
ATOM 774 O O . PHE A 1 95 ? 2.486 -3.663 14.586 1.00 97.69 95 PHE A O 1
ATOM 781 N N . ALA A 1 96 ? 0.874 -4.981 15.406 1.00 96.75 96 ALA A N 1
ATOM 782 C CA . ALA A 1 96 ? 1.700 -5.488 16.500 1.00 96.75 96 ALA A CA 1
ATOM 783 C C . ALA A 1 96 ? 2.931 -6.241 15.973 1.00 96.75 96 ALA A C 1
ATOM 785 O O . ALA A 1 96 ? 4.028 -6.005 16.462 1.00 96.75 96 ALA A O 1
ATOM 786 N N . ALA A 1 97 ? 2.776 -7.057 14.924 1.00 96.12 97 ALA A N 1
ATOM 787 C CA . ALA A 1 97 ? 3.907 -7.733 14.286 1.00 96.12 97 ALA A CA 1
ATOM 788 C C . ALA A 1 97 ? 4.921 -6.753 13.669 1.00 96.12 97 ALA A C 1
ATOM 790 O O . ALA A 1 97 ? 6.118 -6.992 13.737 1.00 96.12 97 ALA A O 1
ATOM 791 N N . VAL A 1 98 ? 4.464 -5.628 13.107 1.00 96.75 98 VAL A N 1
ATOM 792 C CA . VAL A 1 98 ? 5.356 -4.566 12.599 1.00 96.75 98 VAL A CA 1
ATOM 793 C C . VAL A 1 98 ? 6.147 -3.902 13.730 1.00 96.75 98 VAL A C 1
ATOM 795 O O . VAL A 1 98 ? 7.319 -3.567 13.558 1.00 96.75 98 VAL A O 1
ATOM 798 N N . LEU A 1 99 ? 5.501 -3.667 14.875 1.00 96.94 99 LEU A N 1
ATOM 799 C CA . LEU A 1 99 ? 6.120 -3.016 16.032 1.00 96.94 99 LEU A CA 1
ATOM 800 C C . LEU A 1 99 ? 7.052 -3.942 16.829 1.00 96.94 99 LEU A C 1
ATOM 802 O O . LEU A 1 99 ? 7.843 -3.435 17.617 1.00 96.94 99 LEU A O 1
ATOM 806 N N . ASP A 1 100 ? 6.952 -5.259 16.635 1.00 95.69 100 ASP A N 1
ATOM 807 C CA . ASP A 1 100 ? 7.833 -6.264 17.246 1.00 95.69 100 ASP A CA 1
ATOM 808 C C . ASP A 1 100 ? 9.177 -6.406 16.504 1.00 95.69 100 ASP A C 1
ATOM 810 O O . ASP A 1 100 ? 10.153 -6.905 17.061 1.00 95.69 100 ASP A O 1
ATOM 814 N N . GLU A 1 101 ? 9.258 -5.946 15.250 1.00 94.88 101 GLU A N 1
ATOM 815 C CA . GLU A 1 101 ? 10.510 -5.939 14.489 1.00 94.88 101 GLU A CA 1
ATOM 816 C C . GLU A 1 101 ? 11.497 -4.899 15.045 1.00 94.88 101 GLU A C 1
ATOM 818 O O . GLU A 1 101 ? 11.139 -3.752 15.331 1.00 94.88 101 GLU A O 1
ATOM 823 N N . GLU A 1 102 ? 12.772 -5.281 15.144 1.00 94.50 102 GLU A N 1
ATOM 824 C CA . GLU A 1 102 ? 13.847 -4.366 15.525 1.00 94.50 102 GLU A CA 1
ATOM 825 C C . GLU A 1 102 ? 14.117 -3.380 14.372 1.00 94.50 102 GLU A C 1
ATOM 827 O O . GLU A 1 102 ? 14.409 -3.814 13.251 1.00 94.50 102 GLU A O 1
ATOM 832 N N . PRO A 1 103 ? 14.020 -2.057 14.597 1.00 93.94 103 PRO A N 1
ATOM 833 C CA . PRO A 1 103 ? 14.266 -1.082 13.547 1.00 93.94 103 PRO A CA 1
ATOM 834 C C . PRO A 1 103 ? 15.770 -0.974 13.273 1.00 93.94 103 PRO A C 1
ATOM 836 O O . PRO A 1 103 ? 16.503 -0.272 13.960 1.00 93.94 103 PRO A O 1
ATOM 839 N N . ILE A 1 104 ? 16.236 -1.663 12.232 1.00 94.75 104 ILE A N 1
ATOM 840 C CA . ILE A 1 104 ? 17.649 -1.646 11.810 1.00 94.75 104 ILE A CA 1
ATOM 841 C C . ILE A 1 104 ? 17.981 -0.504 10.837 1.00 94.75 104 ILE A C 1
ATOM 843 O O . ILE A 1 104 ? 19.122 -0.375 10.392 1.00 94.75 104 ILE A O 1
ATOM 847 N N . ALA A 1 105 ? 16.987 0.298 10.451 1.00 93.00 105 ALA A N 1
ATOM 848 C CA . ALA A 1 105 ? 17.142 1.390 9.500 1.00 93.00 105 ALA A CA 1
ATOM 849 C C . ALA A 1 105 ? 16.116 2.512 9.747 1.00 93.00 105 ALA A C 1
ATOM 851 O O . ALA A 1 105 ? 14.993 2.213 10.159 1.00 93.00 105 ALA A O 1
ATOM 852 N N . PRO A 1 106 ? 16.433 3.778 9.402 1.00 93.62 106 PRO A N 1
ATOM 853 C CA . PRO A 1 106 ? 15.532 4.915 9.633 1.00 93.62 106 PRO A CA 1
ATOM 854 C C . PRO A 1 106 ? 14.136 4.751 9.014 1.00 93.62 106 PRO A C 1
ATOM 856 O O . PRO A 1 106 ? 13.131 5.082 9.632 1.00 93.62 106 PRO A O 1
ATOM 859 N N . TRP A 1 107 ? 14.047 4.145 7.824 1.00 89.88 107 TRP A N 1
ATOM 860 C CA . TRP A 1 107 ? 12.759 3.908 7.163 1.00 89.88 107 TRP A CA 1
ATOM 861 C C . TRP A 1 107 ? 11.834 2.975 7.966 1.00 89.88 107 TRP A C 1
ATOM 863 O O . TRP A 1 107 ? 10.612 3.072 7.845 1.00 89.88 107 TRP A O 1
ATOM 873 N N . MET A 1 108 ? 12.391 2.079 8.795 1.00 94.31 108 MET A N 1
ATOM 874 C CA . MET A 1 108 ? 11.603 1.222 9.687 1.00 94.31 108 MET A CA 1
ATOM 875 C C . MET A 1 108 ? 11.043 2.025 10.854 1.00 94.31 108 MET A C 1
ATOM 877 O O . MET A 1 108 ? 9.882 1.837 11.208 1.00 94.31 108 MET A O 1
ATOM 881 N N . GLU A 1 109 ? 11.833 2.935 11.428 1.00 95.31 109 GLU A N 1
ATOM 882 C CA . GLU A 1 109 ? 11.388 3.817 12.512 1.00 95.31 109 GLU A CA 1
ATOM 883 C C . GLU A 1 109 ? 10.221 4.697 12.054 1.00 95.31 109 GLU A C 1
ATOM 885 O O . GLU A 1 109 ? 9.190 4.767 12.733 1.00 95.31 109 GLU A O 1
ATOM 890 N N . ASP A 1 110 ? 10.346 5.292 10.865 1.00 93.69 110 ASP A N 1
ATOM 891 C CA . ASP A 1 110 ? 9.294 6.095 10.241 1.00 93.69 110 ASP A CA 1
ATOM 892 C C . ASP A 1 110 ? 8.028 5.262 10.005 1.00 93.69 110 ASP A C 1
ATOM 894 O O . ASP A 1 110 ? 6.928 5.648 10.411 1.00 93.69 110 ASP A O 1
ATOM 898 N N . ALA A 1 111 ? 8.168 4.066 9.429 1.00 93.69 111 ALA A N 1
ATOM 899 C CA . ALA A 1 111 ? 7.031 3.184 9.190 1.00 93.69 111 ALA A CA 1
ATOM 900 C C . ALA A 1 111 ? 6.381 2.683 10.495 1.00 93.69 111 ALA A C 1
ATOM 902 O O . ALA A 1 111 ? 5.152 2.563 10.568 1.00 93.69 111 ALA A O 1
ATOM 903 N N . GLN A 1 112 ? 7.158 2.433 11.552 1.00 97.12 112 GLN A N 1
ATOM 904 C CA . GLN A 1 112 ? 6.639 2.095 12.881 1.00 97.12 112 GLN A CA 1
ATOM 905 C C . GLN A 1 112 ? 5.942 3.290 13.543 1.00 97.12 112 GLN A C 1
ATOM 907 O O . GLN A 1 112 ? 4.923 3.112 14.211 1.00 97.12 112 GLN A O 1
ATOM 912 N N . LYS A 1 113 ? 6.427 4.520 13.344 1.00 96.94 113 LYS A N 1
ATOM 913 C CA . LYS A 1 113 ? 5.731 5.736 13.785 1.00 96.94 113 LYS A CA 1
ATOM 914 C C . LYS A 1 113 ? 4.364 5.857 13.111 1.00 96.94 113 LYS A C 1
ATOM 916 O O . LYS A 1 113 ? 3.360 5.937 13.818 1.00 96.94 113 LYS A O 1
ATOM 921 N N . THR A 1 114 ? 4.304 5.743 11.784 1.00 96.44 114 THR A N 1
ATOM 922 C CA . THR A 1 114 ? 3.033 5.712 11.040 1.00 96.44 114 THR A CA 1
ATOM 923 C C . THR A 1 114 ? 2.135 4.559 11.494 1.00 96.44 114 THR A C 1
ATOM 925 O O . THR A 1 114 ? 0.924 4.715 11.610 1.00 96.44 114 THR A O 1
ATOM 928 N N . THR A 1 115 ? 2.711 3.402 11.824 1.00 97.62 115 THR A N 1
ATOM 929 C CA . THR A 1 115 ? 1.961 2.258 12.365 1.00 97.62 115 THR A CA 1
ATOM 930 C C . THR A 1 115 ? 1.275 2.599 13.690 1.00 97.62 115 THR A C 1
ATOM 932 O O . THR A 1 115 ? 0.108 2.259 13.881 1.00 97.62 115 THR A O 1
ATOM 935 N N . ARG A 1 116 ? 1.950 3.315 14.598 1.00 97.94 116 ARG A N 1
ATOM 936 C CA . ARG A 1 116 ? 1.343 3.770 15.862 1.00 97.94 116 ARG A CA 1
ATOM 937 C C . ARG A 1 116 ? 0.189 4.743 15.614 1.00 97.94 116 ARG A C 1
ATOM 939 O O . ARG A 1 116 ? -0.851 4.606 16.251 1.00 97.94 116 ARG A O 1
ATOM 946 N N . GLU A 1 117 ? 0.336 5.667 14.667 1.00 96.81 117 GLU A N 1
ATOM 947 C CA . GLU A 1 117 ? -0.741 6.579 14.247 1.00 96.81 117 GLU A CA 1
ATOM 948 C C . GLU A 1 117 ? -1.939 5.809 13.663 1.00 96.81 117 GLU A C 1
ATOM 950 O O . GLU A 1 117 ? -3.093 6.085 13.983 1.00 96.81 117 GLU A O 1
ATOM 955 N N . LEU A 1 118 ? -1.690 4.781 12.853 1.00 96.81 118 LEU A N 1
ATOM 956 C CA . LEU A 1 118 ? -2.750 3.939 12.297 1.00 96.81 118 LEU A CA 1
ATOM 957 C C . LEU A 1 118 ? -3.477 3.117 13.364 1.00 96.81 118 LEU A C 1
ATOM 959 O O . LEU A 1 118 ? -4.693 2.965 13.278 1.00 96.81 118 LEU A O 1
ATOM 963 N N . ILE A 1 119 ? -2.779 2.626 14.393 1.00 97.12 119 ILE A N 1
ATOM 964 C CA . ILE A 1 119 ? -3.407 1.914 15.517 1.00 97.12 119 ILE A CA 1
ATOM 965 C C . ILE A 1 119 ? -4.411 2.814 16.251 1.00 97.12 119 ILE A C 1
ATOM 967 O O . ILE A 1 119 ? -5.491 2.335 16.611 1.00 97.12 119 ILE A O 1
ATOM 971 N N . THR A 1 120 ? -4.088 4.096 16.469 1.00 96.31 120 THR A N 1
ATOM 972 C CA . THR A 1 120 ? -5.009 5.029 17.146 1.00 96.31 120 THR A CA 1
ATOM 973 C C . THR A 1 120 ? -6.232 5.333 16.283 1.00 96.31 120 THR A C 1
ATOM 975 O O . THR A 1 120 ? -7.341 5.431 16.806 1.00 96.31 120 THR A O 1
ATOM 978 N N . MET A 1 121 ? -6.058 5.401 14.959 1.00 95.81 121 MET A N 1
ATOM 979 C CA . MET A 1 121 ? -7.144 5.631 14.003 1.00 95.81 121 MET A CA 1
ATOM 980 C C . MET A 1 121 ? -7.951 4.376 13.654 1.00 95.81 121 MET A C 1
ATOM 982 O O . MET A 1 121 ? -9.056 4.518 13.143 1.00 95.81 121 MET A O 1
ATOM 986 N N . ALA A 1 122 ? -7.451 3.164 13.925 1.00 93.44 122 ALA A N 1
ATOM 987 C CA . ALA A 1 122 ? -7.987 1.912 13.373 1.00 93.44 122 ALA A CA 1
ATOM 988 C C . ALA A 1 122 ? -9.486 1.677 13.638 1.00 93.44 122 ALA A C 1
ATOM 990 O O . ALA A 1 122 ? -10.149 1.035 12.832 1.00 93.44 122 ALA A O 1
ATOM 991 N N . GLN A 1 123 ? -10.035 2.201 14.741 1.00 94.25 123 GLN A N 1
ATOM 992 C CA . GLN A 1 123 ? -11.471 2.108 15.052 1.00 94.25 123 GLN A CA 1
ATOM 993 C C . GLN A 1 123 ? -12.344 3.054 14.212 1.00 94.25 123 GLN A C 1
ATOM 995 O O . GLN A 1 123 ? -13.546 2.838 14.087 1.00 94.25 123 GLN A O 1
ATOM 1000 N N . ASN A 1 124 ? -11.756 4.100 13.635 1.00 95.06 124 ASN A N 1
ATOM 1001 C CA . ASN A 1 124 ? -12.425 5.070 12.784 1.00 95.06 124 ASN A CA 1
ATOM 1002 C C . ASN A 1 124 ? -12.024 4.848 11.320 1.00 95.06 124 ASN A C 1
ATOM 1004 O O . ASN A 1 124 ? -11.066 5.437 10.812 1.00 95.06 124 ASN A O 1
ATOM 1008 N N . ARG A 1 125 ? -12.814 4.033 10.614 1.00 93.38 125 ARG A N 1
ATOM 1009 C CA . ARG A 1 125 ? -12.604 3.715 9.192 1.00 93.38 125 ARG A CA 1
ATOM 1010 C C . ARG A 1 125 ? -12.482 4.967 8.313 1.00 93.38 125 ARG A C 1
ATOM 1012 O O . ARG A 1 125 ? -11.672 4.987 7.389 1.00 93.38 125 ARG A O 1
ATOM 1019 N N . ASN A 1 126 ? -13.240 6.025 8.608 1.00 93.88 126 ASN A N 1
ATOM 1020 C CA . ASN A 1 126 ? -13.191 7.270 7.838 1.00 93.88 126 ASN A CA 1
ATOM 1021 C C . ASN A 1 126 ? -11.867 8.016 8.037 1.00 93.88 126 ASN A C 1
ATOM 1023 O O . ASN A 1 126 ? -11.326 8.546 7.069 1.00 93.88 126 ASN A O 1
ATOM 1027 N N . ALA A 1 127 ? -11.311 8.007 9.253 1.00 95.88 127 ALA A N 1
ATOM 1028 C CA . ALA A 1 127 ? -9.996 8.588 9.522 1.00 95.88 127 ALA A CA 1
ATOM 1029 C C . ALA A 1 127 ? -8.887 7.840 8.766 1.00 95.88 127 ALA A C 1
ATOM 1031 O O . ALA A 1 127 ? -8.078 8.466 8.082 1.00 95.88 127 ALA A O 1
ATOM 1032 N N . VAL A 1 128 ? -8.902 6.502 8.798 1.00 95.69 128 VAL A N 1
ATOM 1033 C CA . VAL A 1 128 ? -7.937 5.673 8.050 1.00 95.69 128 VAL A CA 1
ATOM 1034 C C . VAL A 1 128 ? -8.073 5.898 6.540 1.00 95.69 128 VAL A C 1
ATOM 1036 O O . VAL A 1 128 ? -7.073 6.018 5.833 1.00 95.69 128 VAL A O 1
ATOM 1039 N N . ARG A 1 129 ? -9.305 6.015 6.032 1.00 94.00 129 ARG A N 1
ATOM 1040 C CA . ARG A 1 129 ? -9.567 6.318 4.619 1.00 94.00 129 ARG A CA 1
ATOM 1041 C C . ARG A 1 129 ? -9.031 7.692 4.220 1.00 94.00 129 ARG A C 1
ATOM 1043 O O . ARG A 1 129 ? -8.393 7.800 3.177 1.00 94.00 129 ARG A O 1
ATOM 1050 N N . ALA A 1 130 ? -9.264 8.724 5.030 1.00 94.06 130 ALA A N 1
ATOM 1051 C CA . ALA A 1 130 ? -8.745 10.068 4.779 1.00 94.06 130 ALA A CA 1
ATOM 1052 C C . ALA A 1 130 ? -7.208 10.082 4.756 1.00 94.06 130 ALA A C 1
ATOM 1054 O O . ALA A 1 130 ? -6.614 10.637 3.831 1.00 94.06 130 ALA A O 1
ATOM 1055 N N . TRP A 1 131 ? -6.575 9.392 5.710 1.00 95.88 131 TRP A N 1
ATOM 1056 C CA . TRP A 1 131 ? -5.127 9.187 5.739 1.00 95.88 131 TRP A CA 1
ATOM 1057 C C . TRP A 1 131 ? -4.618 8.509 4.456 1.00 95.88 131 TRP A C 1
ATOM 1059 O O . TRP A 1 131 ? -3.716 9.026 3.797 1.00 95.88 131 TRP A O 1
ATOM 1069 N N . ALA A 1 132 ? -5.240 7.400 4.041 1.00 94.38 132 ALA A N 1
ATOM 1070 C CA . ALA A 1 132 ? -4.807 6.659 2.858 1.00 94.38 132 ALA A CA 1
ATOM 1071 C C . ALA A 1 132 ? -4.962 7.490 1.579 1.00 94.38 132 ALA A C 1
ATOM 1073 O O . ALA A 1 132 ? -4.063 7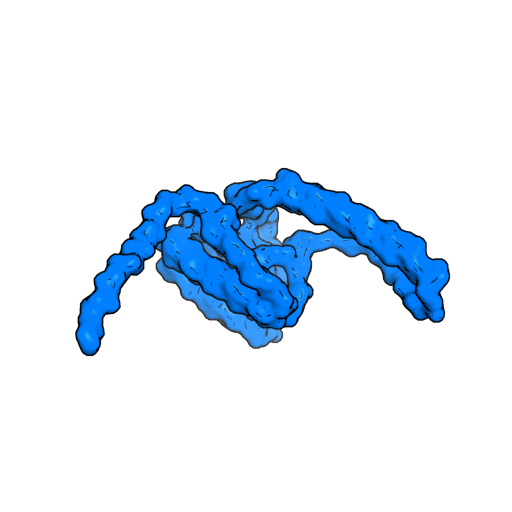.503 0.742 1.00 94.38 132 ALA A O 1
ATOM 1074 N N . LEU A 1 133 ? -6.077 8.215 1.431 1.00 92.81 133 LEU A N 1
ATOM 1075 C CA . LEU A 1 133 ? -6.311 9.100 0.288 1.00 92.81 133 LEU A CA 1
ATOM 1076 C C . LEU A 1 133 ? -5.264 10.219 0.206 1.00 92.81 133 LEU A C 1
ATOM 1078 O O . LEU A 1 133 ? -4.764 10.487 -0.886 1.00 92.81 133 LEU A O 1
ATOM 1082 N N . SER A 1 134 ? -4.907 10.826 1.343 1.00 92.75 134 SER A N 1
ATOM 1083 C CA . SER A 1 134 ? -3.858 11.849 1.421 1.00 92.75 134 SER A CA 1
ATOM 1084 C C . SER A 1 134 ? -2.505 11.298 0.962 1.00 92.75 134 SER A C 1
ATOM 1086 O O . SER A 1 134 ? -1.865 11.870 0.078 1.00 92.75 134 SER A O 1
ATOM 1088 N N . ASN A 1 135 ? -2.107 10.131 1.478 1.00 93.31 135 ASN A N 1
ATOM 1089 C CA . ASN A 1 135 ? -0.837 9.503 1.108 1.00 93.31 135 ASN A CA 1
ATOM 1090 C C . ASN A 1 135 ? -0.804 9.067 -0.359 1.00 93.31 135 ASN A C 1
ATOM 1092 O O . ASN A 1 135 ? 0.202 9.270 -1.031 1.00 93.31 135 ASN A O 1
ATOM 1096 N N . ILE A 1 136 ? -1.906 8.521 -0.885 1.00 91.62 136 ILE A N 1
ATOM 1097 C CA . ILE A 1 136 ? -2.003 8.158 -2.304 1.00 91.62 136 ILE A CA 1
ATOM 1098 C C . ILE A 1 136 ? -1.876 9.409 -3.181 1.00 91.62 136 ILE A C 1
ATOM 1100 O O . ILE A 1 136 ? -1.186 9.367 -4.200 1.00 91.62 136 ILE A O 1
ATOM 1104 N N . ALA A 1 137 ? -2.516 10.522 -2.809 1.00 90.81 137 ALA A N 1
ATOM 1105 C CA . ALA A 1 137 ? -2.397 11.779 -3.543 1.00 90.81 137 ALA A CA 1
ATOM 1106 C C . ALA A 1 137 ? -0.948 12.300 -3.544 1.00 90.81 137 ALA A C 1
ATOM 1108 O O . ALA A 1 137 ? -0.423 12.622 -4.612 1.00 90.81 137 ALA A O 1
ATOM 1109 N N . SER A 1 138 ? -0.297 12.314 -2.376 1.00 91.81 138 SER A N 1
ATOM 1110 C CA . SER A 1 138 ? 1.104 12.731 -2.215 1.00 91.81 138 SER A CA 1
ATOM 1111 C C . SER A 1 138 ? 2.064 11.849 -3.019 1.00 91.81 138 SER A C 1
ATOM 1113 O O . SER A 1 138 ? 2.823 12.349 -3.851 1.00 91.81 138 SER A O 1
ATOM 1115 N N . CYS A 1 139 ? 1.952 10.524 -2.880 1.00 91.56 139 CYS A N 1
ATOM 1116 C CA . CYS A 1 139 ? 2.789 9.562 -3.595 1.00 91.56 139 CYS A CA 1
ATOM 1117 C C . CYS A 1 139 ? 2.656 9.727 -5.115 1.00 91.56 139 CYS A C 1
ATOM 1119 O O . CYS A 1 139 ? 3.651 9.790 -5.834 1.00 91.56 139 CYS A O 1
ATOM 1121 N N . ARG A 1 140 ? 1.425 9.879 -5.629 1.00 91.31 140 ARG A N 1
ATOM 1122 C CA . ARG A 1 140 ? 1.203 10.141 -7.061 1.00 91.31 140 ARG A CA 1
ATOM 1123 C C . ARG A 1 140 ? 1.871 11.432 -7.518 1.00 91.31 140 ARG A C 1
ATOM 1125 O O . ARG A 1 140 ? 2.500 11.421 -8.571 1.00 91.31 140 ARG A O 1
ATOM 1132 N N . HIS A 1 141 ? 1.751 12.506 -6.738 1.00 91.31 141 HIS A N 1
ATOM 1133 C CA . HIS A 1 141 ? 2.392 13.781 -7.047 1.00 91.31 141 HIS A CA 1
ATOM 1134 C C . HIS A 1 141 ? 3.918 13.640 -7.119 1.00 91.31 141 HIS A C 1
ATOM 1136 O O . HIS A 1 141 ? 4.517 14.046 -8.113 1.00 91.31 141 HIS A O 1
ATOM 1142 N N . ARG A 1 142 ? 4.537 12.996 -6.123 1.00 91.44 142 ARG A N 1
ATOM 1143 C CA . ARG A 1 142 ? 5.991 12.768 -6.083 1.00 91.44 142 ARG A CA 1
ATOM 1144 C C . ARG A 1 142 ? 6.496 11.885 -7.220 1.00 91.44 142 ARG A C 1
ATOM 1146 O O . ARG A 1 142 ? 7.594 12.105 -7.713 1.00 91.44 142 ARG A O 1
ATOM 1153 N N . LEU A 1 143 ? 5.682 10.933 -7.674 1.00 90.19 143 LEU A N 1
ATOM 1154 C CA . LEU A 1 143 ? 5.981 10.076 -8.825 1.00 90.19 143 LEU A CA 1
ATOM 1155 C C . LEU A 1 143 ? 5.693 10.740 -10.184 1.00 90.19 143 LEU A C 1
ATOM 1157 O O . LEU A 1 143 ? 5.843 10.089 -11.218 1.00 90.19 143 LEU A O 1
ATOM 1161 N N . GLY A 1 144 ? 5.222 11.992 -10.213 1.00 90.25 144 GLY A N 1
ATOM 1162 C CA . GLY A 1 144 ? 4.823 12.668 -11.451 1.00 90.25 144 GLY A CA 1
ATOM 1163 C C . GLY A 1 144 ? 3.607 12.032 -12.140 1.00 90.25 144 GLY A C 1
ATOM 1164 O O . GLY A 1 144 ? 3.386 12.241 -13.332 1.00 90.25 144 GLY A O 1
ATOM 1165 N N . LEU A 1 145 ? 2.812 11.242 -11.413 1.00 86.56 145 LEU A N 1
ATOM 1166 C CA . LEU A 1 145 ? 1.601 10.615 -11.934 1.00 86.56 145 LEU A CA 1
ATOM 1167 C C . LEU A 1 145 ? 0.445 11.617 -11.913 1.00 86.56 145 LEU A C 1
ATOM 1169 O O . LEU A 1 145 ? 0.239 12.333 -10.933 1.00 86.56 145 LEU A O 1
ATOM 1173 N N . SER A 1 146 ? -0.377 11.617 -12.965 1.00 82.88 146 SER A N 1
ATOM 1174 C CA . SER A 1 146 ? -1.564 12.476 -13.030 1.00 82.88 146 SER A CA 1
ATOM 1175 C C . SER A 1 146 ? -2.484 12.260 -11.818 1.00 82.88 146 SER A C 1
ATOM 1177 O O . SER A 1 146 ? -2.610 11.126 -11.344 1.00 82.88 146 SER A O 1
ATOM 1179 N N . PRO A 1 147 ? -3.193 13.283 -11.318 1.00 75.44 147 PRO A N 1
ATOM 1180 C CA . PRO A 1 147 ? -4.201 13.087 -10.282 1.00 75.44 147 PRO A CA 1
ATOM 1181 C C . PRO A 1 147 ? -5.257 12.071 -10.740 1.00 75.44 147 PRO A C 1
ATOM 1183 O O . PRO A 1 147 ? -5.752 12.144 -11.862 1.00 75.44 147 PRO A O 1
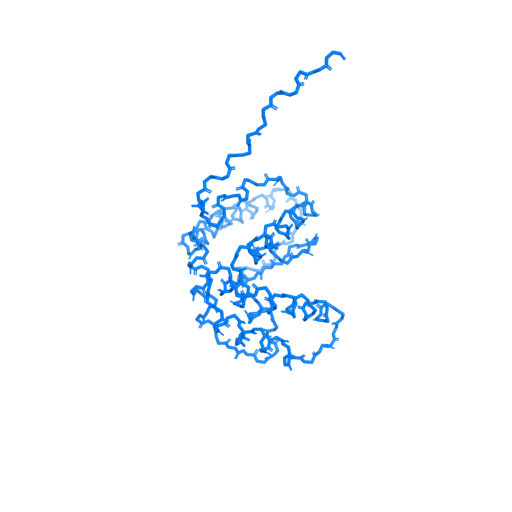ATOM 1186 N N . ALA A 1 148 ? -5.583 11.093 -9.895 1.00 69.56 148 ALA A N 1
ATOM 1187 C CA . ALA A 1 148 ? -6.678 10.161 -10.160 1.00 69.56 148 ALA A CA 1
ATOM 1188 C C . ALA A 1 148 ? -7.937 10.618 -9.409 1.00 69.56 148 ALA A C 1
ATOM 1190 O O . ALA A 1 148 ? -7.812 11.216 -8.340 1.00 69.56 148 ALA A O 1
ATOM 1191 N N . PRO A 1 149 ? -9.151 10.307 -9.896 1.00 64.38 149 PRO A N 1
ATOM 1192 C CA . PRO A 1 149 ? -10.370 10.479 -9.114 1.00 64.38 149 PRO A CA 1
ATOM 1193 C C . PRO A 1 149 ? -10.396 9.454 -7.964 1.00 64.38 149 PRO A C 1
ATOM 1195 O O . PRO A 1 149 ? -11.022 8.397 -8.057 1.00 64.38 149 PRO A O 1
ATOM 1198 N N . LEU A 1 150 ? -9.683 9.763 -6.873 1.00 63.78 150 LEU A N 1
ATOM 1199 C CA . LEU A 1 150 ? -9.426 8.848 -5.752 1.00 63.78 150 LEU A CA 1
ATOM 1200 C C . LEU A 1 150 ? -10.706 8.411 -5.018 1.00 63.78 150 LEU A C 1
ATOM 1202 O O . LEU A 1 150 ? -10.730 7.351 -4.398 1.00 63.78 150 LEU A O 1
ATOM 1206 N N . ALA A 1 151 ? -11.796 9.178 -5.140 1.00 56.12 151 ALA A N 1
ATOM 1207 C CA . ALA A 1 151 ? -13.100 8.848 -4.562 1.00 56.12 151 ALA A CA 1
ATOM 1208 C C . ALA A 1 151 ? -13.654 7.489 -5.037 1.00 56.12 151 ALA A C 1
ATOM 1210 O O . ALA A 1 151 ? -14.401 6.846 -4.303 1.00 56.12 151 ALA A O 1
ATOM 1211 N N . ARG A 1 152 ? -13.251 7.023 -6.229 1.00 59.38 152 ARG A N 1
ATOM 1212 C CA . ARG A 1 152 ? -13.659 5.719 -6.776 1.00 59.38 152 ARG A CA 1
ATOM 1213 C C . ARG A 1 152 ? -12.835 4.535 -6.252 1.00 59.38 152 ARG A C 1
ATOM 1215 O O . ARG A 1 152 ? -13.266 3.405 -6.427 1.00 59.38 152 ARG A O 1
ATOM 1222 N N . ILE A 1 153 ? -11.685 4.771 -5.610 1.00 61.06 153 ILE A N 1
ATOM 1223 C CA . ILE A 1 153 ? -10.723 3.713 -5.229 1.00 61.06 153 ILE A CA 1
ATOM 1224 C C . ILE A 1 153 ? -11.223 2.852 -4.062 1.00 61.06 153 ILE A C 1
ATOM 1226 O O . ILE A 1 153 ? -10.887 1.679 -3.974 1.00 61.06 153 ILE A O 1
ATOM 1230 N N . PHE A 1 154 ? -12.051 3.412 -3.181 1.00 61.97 154 PHE A N 1
ATOM 1231 C CA . PHE A 1 154 ? -12.533 2.726 -1.976 1.00 61.97 154 PHE A CA 1
ATOM 1232 C C . PHE A 1 154 ? -14.062 2.535 -1.970 1.00 61.97 154 PHE A C 1
ATOM 1234 O O . PHE A 1 154 ? -14.661 2.443 -0.899 1.00 61.97 154 PHE A O 1
ATOM 1241 N N . GLY A 1 155 ? -14.701 2.561 -3.148 1.00 49.16 155 GLY A N 1
ATOM 1242 C CA . GLY A 1 155 ? -16.161 2.532 -3.297 1.00 49.16 155 GLY A CA 1
ATOM 1243 C C . GLY A 1 155 ? -16.831 3.827 -2.820 1.00 49.16 155 GLY A C 1
ATOM 1244 O O . GLY A 1 155 ? -16.382 4.471 -1.871 1.00 49.16 155 GLY A O 1
ATOM 1245 N N . THR A 1 156 ? -17.893 4.263 -3.491 1.00 40.28 156 THR A N 1
ATOM 1246 C CA . THR A 1 156 ? -18.690 5.422 -3.067 1.00 40.28 156 THR A CA 1
ATOM 1247 C C . THR A 1 156 ? -19.373 5.122 -1.733 1.00 40.28 156 THR A C 1
ATOM 1249 O O . THR A 1 156 ? -20.421 4.487 -1.702 1.00 40.28 156 THR A O 1
ATOM 1252 N N . GLY A 1 157 ? -18.791 5.598 -0.632 1.00 42.41 157 GLY A N 1
ATOM 1253 C CA . GLY A 1 157 ? -19.614 6.093 0.465 1.00 42.41 157 GLY A CA 1
ATOM 1254 C C . GLY A 1 157 ? -20.350 7.323 -0.059 1.00 42.41 157 GLY A C 1
ATOM 1255 O O . GLY A 1 157 ? -19.748 8.122 -0.776 1.00 42.41 157 GLY A O 1
ATOM 1256 N N . GLU A 1 158 ? -21.647 7.384 0.206 1.00 38.09 158 GLU A N 1
ATOM 1257 C CA . GLU A 1 158 ? -22.614 8.382 -0.251 1.00 38.09 158 GLU A CA 1
ATOM 1258 C C . GLU A 1 158 ? -22.063 9.810 -0.373 1.00 38.09 158 GLU A C 1
ATOM 1260 O O . GLU A 1 158 ? -21.229 10.267 0.410 1.00 38.09 158 GLU A O 1
ATOM 1265 N N . GLY A 1 159 ? -22.545 10.507 -1.405 1.00 39.66 159 GLY A N 1
ATOM 1266 C CA . GLY A 1 159 ? -22.085 11.831 -1.788 1.00 39.66 159 GLY A CA 1
ATOM 1267 C C . GLY A 1 159 ? -22.142 12.837 -0.644 1.00 39.66 159 GLY A C 1
ATOM 1268 O O . GLY A 1 159 ? -23.208 13.167 -0.137 1.00 39.66 159 GLY A O 1
ATOM 1269 N N . VAL A 1 160 ? -20.986 13.411 -0.323 1.00 35.62 160 VAL A N 1
ATOM 1270 C CA . VAL A 1 160 ? -20.941 14.750 0.256 1.00 35.62 160 VAL A CA 1
ATOM 1271 C C . VAL A 1 160 ? -20.906 15.715 -0.919 1.00 35.62 160 VAL A C 1
ATOM 1273 O O . VAL A 1 160 ? -19.861 15.976 -1.513 1.00 35.62 160 VAL A O 1
ATOM 1276 N N . GLN A 1 161 ? -22.091 16.187 -1.293 1.00 33.31 161 GLN A N 1
ATOM 1277 C CA . GLN A 1 161 ? -22.248 17.358 -2.137 1.00 33.31 161 GLN A CA 1
ATOM 1278 C C . GLN A 1 161 ? -21.725 18.555 -1.338 1.00 33.31 161 GLN A C 1
ATOM 1280 O O . GLN A 1 161 ? -22.356 18.994 -0.380 1.00 33.31 161 GLN A O 1
ATOM 1285 N N . LEU A 1 162 ? -20.531 19.035 -1.684 1.00 35.53 162 LEU A N 1
ATOM 1286 C CA . LEU A 1 162 ? -20.067 20.339 -1.229 1.00 35.53 162 LEU A CA 1
ATOM 1287 C C . LEU A 1 162 ? -20.868 21.382 -2.005 1.00 35.53 162 LEU A C 1
ATOM 1289 O O . LEU A 1 162 ? -20.597 21.659 -3.172 1.00 35.53 162 LEU A O 1
ATOM 1293 N N . ASP A 1 163 ? -21.913 21.873 -1.351 1.00 31.02 163 ASP A N 1
ATOM 1294 C CA . ASP A 1 163 ? -22.725 22.996 -1.790 1.00 31.02 163 ASP A CA 1
ATOM 1295 C C . ASP A 1 163 ? -21.870 24.270 -1.744 1.00 31.02 163 ASP A C 1
ATOM 1297 O O . ASP A 1 163 ? -21.717 24.913 -0.706 1.00 31.02 163 ASP A O 1
ATOM 1301 N N . CYS A 1 164 ? -21.239 24.605 -2.868 1.00 34.16 164 CYS A N 1
ATOM 1302 C CA . CYS A 1 164 ? -20.695 25.938 -3.086 1.00 34.16 164 CYS A CA 1
ATOM 1303 C C . CYS A 1 164 ? -21.838 26.833 -3.578 1.00 34.16 164 CYS A C 1
ATOM 1305 O O . CYS A 1 164 ? -21.993 27.053 -4.781 1.00 34.16 164 CYS A O 1
ATOM 1307 N N . GLY A 1 165 ? -22.644 27.327 -2.637 1.00 32.34 165 GLY A N 1
ATOM 1308 C CA . GLY A 1 165 ? -23.560 28.438 -2.879 1.00 32.34 165 GLY A CA 1
ATOM 1309 C C . GLY A 1 165 ? -22.794 29.728 -3.220 1.00 32.34 165 GLY A C 1
ATOM 1310 O O . GLY A 1 165 ? -21.652 29.902 -2.781 1.00 32.34 165 GLY A O 1
ATOM 1311 N N . PRO A 1 166 ? -23.384 30.631 -4.023 1.00 37.66 166 PRO A N 1
ATOM 1312 C CA . PRO A 1 166 ? -22.698 31.801 -4.544 1.00 37.66 166 PRO A CA 1
ATOM 1313 C C . PRO A 1 166 ? -22.636 32.892 -3.472 1.00 37.66 166 PRO A C 1
ATOM 1315 O O . PRO A 1 166 ? -23.665 33.313 -2.951 1.00 37.66 166 PRO A O 1
ATOM 1318 N N . ASN A 1 167 ? -21.437 33.389 -3.170 1.00 38.12 167 ASN A N 1
ATOM 1319 C CA . ASN A 1 167 ? -21.313 34.703 -2.549 1.00 38.12 167 ASN A CA 1
ATOM 1320 C C . ASN A 1 167 ? -21.315 35.752 -3.664 1.00 38.12 167 ASN A C 1
ATOM 1322 O O . ASN A 1 167 ? -20.277 36.061 -4.248 1.00 38.12 167 ASN A O 1
ATOM 1326 N N . ASP A 1 168 ? -22.502 36.291 -3.930 1.00 37.88 168 ASP A N 1
ATOM 1327 C CA . ASP A 1 168 ? -22.636 37.716 -4.208 1.00 37.88 168 ASP A CA 1
ATOM 1328 C C . ASP A 1 168 ? -22.106 38.485 -2.998 1.00 37.88 168 ASP A C 1
ATOM 1330 O O . ASP A 1 168 ? -22.462 38.141 -1.876 1.00 37.88 168 ASP A O 1
ATOM 1334 N N . LEU A 1 169 ? -21.288 39.515 -3.223 1.00 38.94 169 LEU A N 1
ATOM 1335 C CA . LEU A 1 169 ? -21.289 40.777 -2.476 1.00 38.94 169 LEU A CA 1
ATOM 1336 C C . LEU A 1 169 ? -20.351 41.770 -3.196 1.00 38.94 169 LEU A C 1
ATOM 1338 O O . LEU A 1 169 ? -19.134 41.622 -3.139 1.00 38.94 169 LEU A O 1
ATOM 1342 N N . VAL A 1 170 ? -20.999 42.717 -3.891 1.00 43.72 170 VAL A N 1
ATOM 1343 C CA . VAL A 1 170 ? -20.689 44.153 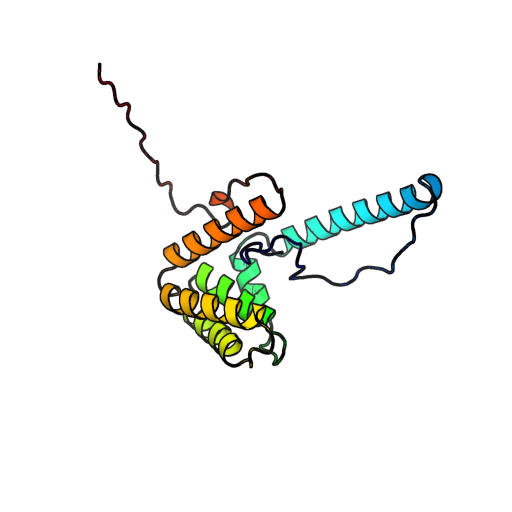-4.109 1.00 43.72 170 VAL A CA 1
ATOM 1344 C C . VAL A 1 170 ? -19.230 44.571 -4.299 1.00 43.72 170 VAL A C 1
ATOM 1346 O O . VAL A 1 170 ? -18.459 44.542 -3.316 1.00 43.72 170 VAL A O 1
#

Foldseek 3Di:
DLQLAQDLDDDDPDDDDPDDDDDDDDCVVCVVVVVVVVVVVVVVVVVVCVQPVALVSQLVVLLPDDLDAPPLVSLLSNLLSCLLVLVLVSNVVSLVSLLPHDPPDPVSVVSNVVSVVCNVCSNPNVVSLVSSLVSSQNSCVSNVHDDDPCCPRHHDPDDPPPPPDDDDDD